Protein AF-A0A926DZB2-F1 (afdb_monomer_lite)

Structure (mmCIF, N/CA/C/O backbone):
data_AF-A0A926DZB2-F1
#
_entry.id   AF-A0A926DZB2-F1
#
loop_
_atom_site.group_PDB
_atom_site.id
_atom_site.type_symbol
_atom_site.label_atom_id
_atom_site.label_alt_id
_atom_site.label_comp_id
_atom_site.label_asym_id
_atom_site.label_entity_id
_atom_site.label_seq_id
_atom_site.pdbx_PDB_ins_code
_atom_site.Cartn_x
_atom_site.Cartn_y
_atom_site.Cartn_z
_atom_site.occupancy
_atom_site.B_iso_or_equiv
_atom_site.auth_seq_id
_atom_site.auth_comp_id
_atom_site.auth_asym_id
_atom_site.auth_atom_id
_atom_site.pdbx_PDB_model_num
ATOM 1 N N . ASN A 1 1 ? -7.808 6.658 3.229 1.00 49.56 1 ASN A N 1
ATOM 2 C CA . ASN A 1 1 ? -8.916 6.829 4.195 1.00 49.56 1 ASN A CA 1
ATOM 3 C C . ASN A 1 1 ? -10.150 6.111 3.688 1.00 49.56 1 ASN A C 1
ATOM 5 O O . ASN A 1 1 ? -10.767 6.589 2.749 1.00 49.56 1 ASN A O 1
ATOM 9 N N . GLN A 1 2 ? -10.491 4.958 4.262 1.00 51.50 2 GLN A N 1
ATOM 10 C CA . GLN A 1 2 ? -11.765 4.301 3.967 1.00 51.50 2 GLN A CA 1
ATOM 11 C C . GLN A 1 2 ? -12.770 4.741 5.032 1.00 51.50 2 GLN A C 1
ATOM 13 O O . GLN A 1 2 ? -12.524 4.565 6.227 1.00 51.50 2 GLN A O 1
ATOM 18 N N . LYS A 1 3 ? -13.878 5.358 4.613 1.00 48.38 3 LYS A N 1
ATOM 19 C CA . LYS A 1 3 ? -15.002 5.611 5.517 1.00 48.38 3 LYS A CA 1
ATOM 20 C C . LYS A 1 3 ? -15.681 4.266 5.745 1.00 48.38 3 LYS A C 1
ATOM 22 O O . LYS A 1 3 ? -16.308 3.747 4.824 1.00 48.38 3 LYS A O 1
ATOM 27 N N . ALA A 1 4 ? -15.561 3.692 6.943 1.00 54.38 4 ALA A N 1
ATOM 28 C CA . ALA A 1 4 ? -16.510 2.659 7.332 1.00 54.38 4 ALA A CA 1
ATOM 29 C C . ALA A 1 4 ? -17.919 3.262 7.217 1.00 54.38 4 ALA A C 1
ATOM 31 O O . ALA A 1 4 ? -18.105 4.457 7.467 1.00 54.38 4 ALA A O 1
ATOM 32 N N . SER A 1 5 ? -18.901 2.465 6.798 1.00 56.38 5 SER A N 1
ATOM 33 C CA . SER A 1 5 ? -20.292 2.906 6.711 1.00 56.38 5 SER A CA 1
ATOM 34 C C . SER A 1 5 ? -20.752 3.400 8.087 1.00 56.38 5 SER A C 1
ATOM 36 O O . SER A 1 5 ? -21.134 2.616 8.956 1.00 56.38 5 SER A O 1
ATOM 38 N N . LEU A 1 6 ? -20.713 4.720 8.298 1.00 55.84 6 LEU A N 1
ATOM 39 C CA . LEU A 1 6 ? -21.202 5.386 9.510 1.00 55.84 6 LEU A CA 1
ATOM 40 C C . LEU A 1 6 ? -22.642 4.962 9.823 1.00 55.84 6 LEU A C 1
ATOM 42 O O . LEU A 1 6 ? -23.026 4.882 10.986 1.00 55.84 6 LEU A O 1
ATOM 46 N N . ASN A 1 7 ? -23.422 4.639 8.789 1.00 56.94 7 ASN A N 1
ATOM 47 C CA . ASN A 1 7 ? -24.796 4.172 8.918 1.00 56.94 7 ASN A CA 1
ATOM 48 C C . ASN A 1 7 ? -24.897 2.719 9.412 1.00 56.94 7 ASN A C 1
ATOM 50 O O . ASN A 1 7 ? -25.766 2.434 10.234 1.00 56.94 7 ASN A O 1
ATOM 54 N N . GLU A 1 8 ? -24.021 1.806 8.982 1.00 60.19 8 GLU A N 1
ATOM 55 C CA . GLU A 1 8 ? -23.981 0.441 9.537 1.00 60.19 8 GLU A CA 1
ATOM 56 C C . GLU A 1 8 ? -23.435 0.422 10.968 1.00 60.19 8 GLU A C 1
ATOM 58 O O . GLU A 1 8 ? -23.961 -0.303 11.812 1.00 60.19 8 GLU A O 1
ATOM 63 N N . PHE A 1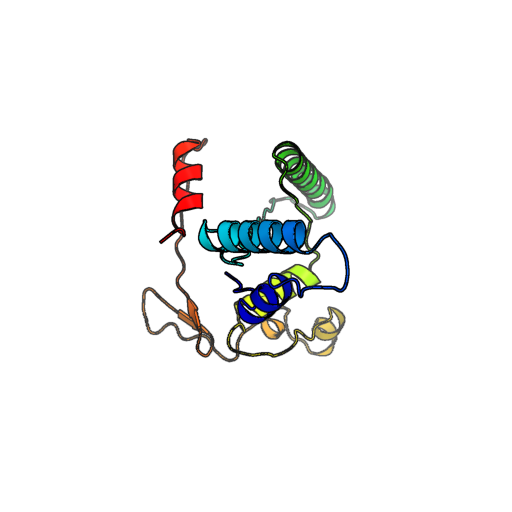 9 ? -22.434 1.253 11.275 1.00 58.28 9 PHE A N 1
ATOM 64 C CA . PHE A 1 9 ? -21.879 1.355 12.627 1.00 58.28 9 PHE A CA 1
ATOM 65 C C . PHE A 1 9 ? -22.861 1.994 13.618 1.00 58.28 9 PHE A C 1
ATOM 67 O O . PHE A 1 9 ? -23.022 1.477 14.720 1.00 58.28 9 PHE A O 1
ATOM 74 N N . ARG A 1 10 ? -23.595 3.046 13.222 1.00 59.16 10 ARG A N 1
ATOM 75 C CA . ARG A 1 10 ? -24.659 3.645 14.055 1.00 59.16 10 ARG A CA 1
ATOM 76 C C . ARG A 1 10 ? -25.772 2.653 14.386 1.00 59.16 10 ARG A C 1
ATOM 78 O O . ARG A 1 10 ? -26.231 2.624 15.523 1.00 59.16 10 ARG A O 1
ATOM 85 N N . LYS A 1 11 ? -26.177 1.809 13.429 1.00 61.84 11 LYS A N 1
ATOM 86 C CA . LYS A 1 11 ? -27.196 0.770 13.664 1.00 61.84 11 LYS A CA 1
ATOM 87 C C . LYS A 1 11 ? -26.757 -0.286 14.682 1.00 61.84 11 LYS A C 1
ATOM 89 O O . LYS A 1 11 ? -27.611 -0.825 15.368 1.00 61.84 11 LYS A O 1
ATOM 94 N N . ARG A 1 12 ? -25.454 -0.568 14.798 1.00 59.78 12 ARG A N 1
ATOM 95 C CA . ARG A 1 12 ? -24.908 -1.521 15.784 1.00 59.78 12 ARG A CA 1
ATOM 96 C C . ARG A 1 12 ? -24.780 -0.943 17.196 1.00 59.78 12 ARG A C 1
ATOM 98 O O . ARG A 1 12 ? -24.659 -1.712 18.139 1.00 59.78 12 ARG A O 1
ATOM 105 N N . ILE A 1 13 ? -24.773 0.383 17.332 1.00 66.94 13 ILE A N 1
ATOM 106 C CA . ILE A 1 13 ? -24.534 1.082 18.606 1.00 66.94 13 ILE A CA 1
ATOM 107 C C . ILE A 1 13 ? -25.838 1.386 19.353 1.00 66.94 13 ILE A C 1
ATOM 109 O O . ILE A 1 13 ? -25.822 1.559 20.567 1.00 66.94 13 ILE A O 1
ATOM 113 N N . ASN A 1 14 ? -26.975 1.386 18.652 1.00 72.88 14 ASN A N 1
ATOM 114 C CA . ASN A 1 14 ? -28.284 1.460 19.287 1.00 72.88 14 ASN A CA 1
ATOM 115 C C . ASN A 1 14 ? -28.706 0.066 19.776 1.00 72.88 14 ASN A C 1
ATOM 117 O O . ASN A 1 14 ? -29.197 -0.743 18.986 1.00 72.88 14 ASN A O 1
ATOM 121 N N . ILE A 1 15 ? -28.479 -0.228 21.058 1.00 80.88 15 ILE A N 1
ATOM 122 C CA . ILE A 1 15 ? -28.875 -1.502 21.665 1.00 80.88 15 ILE A CA 1
ATOM 123 C C . ILE A 1 15 ? -30.354 -1.401 22.070 1.00 80.88 15 ILE A C 1
ATOM 125 O O . ILE A 1 15 ? -30.687 -0.580 22.926 1.00 80.88 15 ILE A O 1
ATOM 129 N N . PRO A 1 16 ? -31.258 -2.203 21.477 1.00 83.00 16 PRO A N 1
ATOM 130 C CA . PRO A 1 16 ? -32.678 -2.135 21.797 1.00 83.00 16 PRO A CA 1
ATOM 131 C C . PRO A 1 16 ? -32.955 -2.616 23.227 1.00 83.00 16 PRO A C 1
ATOM 133 O O . PRO A 1 16 ? -32.256 -3.488 23.752 1.00 83.00 16 PRO A O 1
ATOM 136 N N . ALA A 1 17 ? -34.006 -2.068 23.839 1.00 85.88 17 ALA A N 1
ATOM 137 C CA . ALA A 1 17 ? -34.509 -2.546 25.121 1.00 85.88 17 ALA A CA 1
ATOM 138 C C . ALA A 1 17 ? -35.011 -3.996 25.009 1.00 85.88 17 ALA A C 1
ATOM 140 O O . ALA A 1 17 ? -35.507 -4.416 23.961 1.00 85.88 17 ALA A O 1
ATOM 141 N N . GLN A 1 18 ? -34.885 -4.752 26.097 1.00 87.69 18 GLN A N 1
ATOM 142 C CA . GLN A 1 18 ? -35.386 -6.124 26.219 1.00 87.69 18 GLN A CA 1
ATOM 143 C C . GLN A 1 18 ? -36.277 -6.243 27.460 1.00 87.69 18 GLN A C 1
ATOM 145 O O . GLN A 1 18 ? -36.212 -5.397 28.350 1.00 87.69 18 GLN A O 1
ATOM 150 N N . GLU A 1 19 ? -37.112 -7.279 27.531 1.00 88.69 19 GLU A N 1
ATOM 151 C CA . GLU A 1 19 ? -37.963 -7.552 28.700 1.00 88.69 19 GLU A CA 1
ATOM 152 C C . GLU A 1 19 ? -37.162 -8.179 29.852 1.00 88.69 19 GLU A C 1
ATOM 154 O O . GLU A 1 19 ? -37.400 -9.306 30.276 1.00 88.69 19 GLU A O 1
ATOM 159 N N . ASP A 1 20 ? -36.168 -7.449 30.350 1.00 91.62 20 ASP A N 1
ATOM 160 C CA . ASP A 1 20 ? -35.395 -7.823 31.527 1.00 91.62 20 ASP A CA 1
ATOM 161 C C . ASP A 1 20 ? -34.949 -6.590 32.331 1.00 91.62 20 ASP A C 1
ATOM 163 O O . ASP A 1 20 ? -35.186 -5.439 31.956 1.00 91.62 20 ASP A O 1
ATOM 167 N N . ALA A 1 21 ? -34.296 -6.845 33.466 1.00 90.44 21 ALA A N 1
ATOM 168 C CA . ALA A 1 21 ? -33.855 -5.820 34.408 1.00 90.44 21 ALA A CA 1
ATOM 169 C C . ALA A 1 21 ? -32.556 -5.094 33.997 1.00 90.44 21 ALA A C 1
ATOM 171 O O . ALA A 1 21 ? -32.023 -4.316 34.781 1.00 90.44 21 ALA A O 1
ATOM 172 N N . PHE A 1 22 ? -32.012 -5.337 32.799 1.00 90.50 22 PHE A N 1
ATOM 173 C CA . PHE A 1 22 ? -30.704 -4.810 32.383 1.00 90.50 22 PHE A CA 1
ATOM 174 C C . PHE A 1 22 ? -30.792 -3.606 31.437 1.00 90.50 22 PHE A C 1
ATOM 176 O O . PHE A 1 22 ? -29.773 -3.163 30.901 1.00 90.50 22 PHE A O 1
ATOM 183 N N . ASN A 1 23 ? -31.988 -3.055 31.209 1.00 88.50 23 ASN A N 1
ATOM 184 C CA . ASN A 1 23 ? -32.173 -1.915 30.303 1.00 88.50 23 ASN A CA 1
ATOM 185 C C . ASN A 1 23 ? -31.381 -0.670 30.723 1.00 88.50 23 ASN A C 1
ATOM 187 O O . ASN A 1 23 ? -30.880 0.048 29.857 1.00 88.50 23 ASN A O 1
ATOM 191 N N . ASP A 1 24 ? -31.186 -0.471 32.022 1.00 87.69 24 ASP A N 1
ATOM 192 C CA . ASP A 1 24 ? -30.415 0.644 32.576 1.00 87.69 24 ASP A CA 1
ATOM 193 C C . ASP A 1 24 ? -28.948 0.568 32.116 1.00 87.69 24 ASP A C 1
ATOM 195 O O . ASP A 1 24 ? -28.390 1.538 31.598 1.00 87.69 24 ASP A O 1
ATOM 199 N N . ILE A 1 25 ? -28.365 -0.636 32.177 1.00 85.31 25 ILE A N 1
ATOM 200 C CA . ILE A 1 25 ? -27.001 -0.931 31.716 1.00 85.31 25 ILE A CA 1
ATOM 201 C C . ILE A 1 25 ? -26.900 -0.791 30.191 1.00 85.31 25 ILE A C 1
ATOM 203 O O . ILE A 1 25 ? -25.926 -0.237 29.679 1.00 85.31 25 ILE A O 1
ATOM 207 N N . ARG A 1 26 ? -27.908 -1.257 29.433 1.00 89.06 26 ARG A N 1
ATOM 208 C CA . ARG A 1 26 ? -27.933 -1.104 27.962 1.00 89.06 26 ARG A CA 1
ATOM 209 C C . ARG A 1 26 ? -27.941 0.362 27.540 1.00 89.06 26 ARG A C 1
ATOM 211 O O . ARG A 1 26 ? -27.268 0.715 26.569 1.00 89.06 26 ARG A O 1
ATOM 218 N N . SER A 1 27 ? -28.689 1.197 28.257 1.00 85.50 27 SER A N 1
ATOM 219 C CA . SER A 1 27 ? -28.771 2.637 28.006 1.00 85.50 27 SER A CA 1
ATOM 220 C C . SER A 1 27 ? -27.430 3.322 28.278 1.00 85.50 27 SER A C 1
ATOM 222 O O . SER A 1 27 ? -26.912 4.036 27.416 1.00 85.50 27 SER A O 1
ATOM 224 N N . GLU A 1 28 ? -26.808 3.027 29.422 1.00 83.62 28 GLU A N 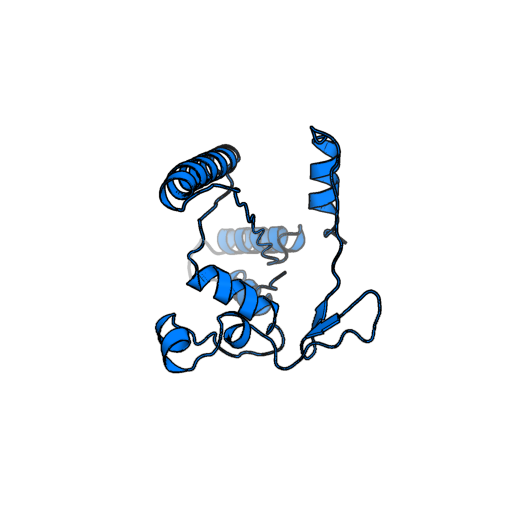1
ATOM 225 C CA . GLU A 1 28 ? -25.492 3.563 29.785 1.00 83.62 28 GLU A CA 1
ATOM 226 C C . GLU A 1 28 ? -24.402 3.134 28.790 1.00 83.62 28 GLU A C 1
ATOM 228 O O . GLU A 1 28 ? -23.631 3.965 28.303 1.00 83.62 28 GLU A O 1
ATOM 233 N N . TYR A 1 29 ? -24.373 1.853 28.412 1.00 81.88 29 TYR A N 1
ATOM 234 C CA . TYR A 1 29 ? -23.392 1.321 27.467 1.00 81.88 29 TYR A CA 1
ATOM 235 C C . TYR A 1 29 ? -23.578 1.886 26.051 1.00 81.88 29 TYR A C 1
ATOM 237 O O . TYR A 1 29 ? -22.599 2.259 25.399 1.00 81.88 29 TYR A O 1
ATOM 245 N N . SER A 1 30 ? -24.824 2.043 25.590 1.00 83.19 30 SER A N 1
ATOM 246 C CA . SER A 1 30 ? -25.127 2.720 24.319 1.00 83.19 30 SER A CA 1
ATOM 247 C C . SER A 1 30 ? -24.678 4.184 24.354 1.00 83.19 30 SER A C 1
ATOM 249 O O . SER A 1 30 ? -24.043 4.658 23.410 1.00 83.19 30 SER A O 1
ATOM 251 N N . GLY A 1 31 ? -24.915 4.885 25.469 1.00 82.50 31 GLY A N 1
ATOM 252 C CA . GLY A 1 31 ? -24.422 6.245 25.695 1.00 82.50 31 GLY A CA 1
ATOM 253 C C . GLY A 1 31 ? -22.893 6.334 25.679 1.00 82.50 31 GLY A C 1
ATOM 254 O O . GLY A 1 31 ? -22.327 7.248 25.075 1.00 82.50 31 GLY A O 1
ATOM 255 N N . MET A 1 32 ? -22.206 5.351 26.262 1.00 81.06 32 MET A N 1
ATOM 256 C CA . MET A 1 32 ? -20.747 5.250 26.240 1.00 81.06 32 MET A CA 1
ATOM 257 C C . MET A 1 32 ? -20.210 5.049 24.816 1.00 81.06 32 MET A C 1
ATOM 259 O O . MET A 1 32 ? -19.303 5.771 24.399 1.00 81.06 32 MET A O 1
ATOM 263 N N . LEU A 1 33 ? -20.792 4.130 24.041 1.00 73.75 33 LEU A N 1
ATOM 264 C CA . LEU A 1 33 ? -20.431 3.893 22.638 1.00 73.75 33 LEU A CA 1
ATOM 265 C C . LEU A 1 33 ? -20.694 5.128 21.760 1.00 73.75 33 LEU A C 1
ATOM 267 O O . LEU A 1 33 ? -19.862 5.487 20.923 1.00 73.75 33 LEU A O 1
ATOM 271 N N . GLN A 1 34 ? -21.810 5.827 21.987 1.00 74.25 34 GLN A N 1
ATOM 272 C CA . GLN A 1 34 ? -22.134 7.090 21.322 1.00 74.25 34 GLN A CA 1
ATOM 273 C C . GLN A 1 34 ? -21.116 8.188 21.675 1.00 74.25 34 GLN A C 1
ATOM 275 O O . GLN A 1 34 ? -20.661 8.921 20.797 1.00 74.25 34 GLN A O 1
ATOM 280 N N . SER A 1 35 ? -20.708 8.276 22.947 1.00 72.62 35 SER A N 1
ATOM 281 C CA . SER A 1 35 ? -19.692 9.227 23.410 1.00 72.62 35 SER A CA 1
ATOM 282 C C . SER A 1 35 ? -18.329 8.948 22.767 1.00 72.62 35 SER A C 1
ATOM 284 O O . SER A 1 35 ? -17.675 9.872 22.283 1.00 72.62 35 SER A O 1
ATOM 286 N N . GLN A 1 36 ? -17.926 7.677 22.682 1.00 65.88 36 GLN A N 1
ATOM 287 C CA . GLN A 1 36 ? -16.690 7.244 22.018 1.00 65.88 36 GLN A CA 1
ATOM 288 C C . GLN A 1 36 ? -16.688 7.565 20.516 1.00 65.88 36 GLN A C 1
ATOM 290 O O . GLN A 1 36 ? -15.669 8.010 19.986 1.00 65.88 36 GLN A O 1
ATOM 295 N N . LEU A 1 37 ? -17.834 7.425 19.838 1.00 63.84 37 LEU A N 1
ATOM 296 C CA . LEU A 1 37 ? -17.995 7.895 18.458 1.00 63.84 37 LEU A CA 1
ATOM 297 C C . LEU A 1 37 ? -17.774 9.407 18.349 1.00 63.84 37 LEU A C 1
ATOM 299 O O . LEU A 1 37 ? -17.033 9.857 17.483 1.00 63.84 37 LEU A O 1
ATOM 303 N N . THR A 1 38 ? -18.407 10.197 19.223 1.00 61.03 38 THR A N 1
ATOM 304 C CA . THR A 1 38 ? -18.300 11.666 19.177 1.00 61.03 38 THR A CA 1
ATOM 305 C C . THR A 1 38 ? -16.920 12.193 19.566 1.00 61.03 38 THR A C 1
ATOM 307 O O . THR A 1 38 ? -16.538 13.267 19.114 1.00 61.03 38 THR A O 1
ATOM 310 N N . LYS A 1 39 ? -16.151 11.440 20.363 1.00 60.78 39 LYS A N 1
ATOM 311 C CA . LYS A 1 39 ? -14.808 11.813 20.838 1.00 60.78 39 LYS A CA 1
ATOM 312 C C . LYS A 1 39 ? -13.686 11.552 19.823 1.00 60.78 39 LYS A C 1
ATOM 314 O O . LYS A 1 39 ? -12.520 11.703 20.166 1.00 60.78 39 LYS A O 1
ATOM 319 N N . GLY A 1 40 ? -14.013 11.209 18.575 1.00 48.84 40 GLY A N 1
ATOM 320 C CA . GLY A 1 40 ? -13.039 11.145 17.479 1.00 48.84 40 GLY A CA 1
ATOM 321 C C . GLY A 1 40 ? -12.761 9.745 16.943 1.00 48.84 40 GLY A C 1
ATOM 322 O O . GLY A 1 40 ? -12.007 9.603 15.981 1.00 48.84 40 GLY A O 1
ATOM 323 N N . ASN A 1 41 ? -13.424 8.707 17.462 1.00 51.75 41 ASN A N 1
ATOM 324 C CA . ASN A 1 41 ? -13.411 7.389 16.832 1.00 51.75 41 ASN A CA 1
ATOM 325 C C . ASN A 1 41 ? -14.433 7.352 15.675 1.00 51.75 41 ASN A C 1
ATOM 327 O O . ASN A 1 41 ? -15.384 6.572 15.671 1.00 51.75 41 ASN A O 1
ATOM 331 N N . ASN A 1 42 ? -14.253 8.250 14.696 1.00 54.06 42 ASN A N 1
ATOM 332 C CA . ASN A 1 42 ? -15.185 8.580 13.603 1.00 54.06 42 ASN A CA 1
ATOM 333 C C . ASN A 1 42 ? -15.392 7.448 12.567 1.00 54.06 42 ASN A C 1
ATOM 335 O O . ASN A 1 42 ? -15.742 7.712 11.416 1.00 54.06 42 ASN A O 1
ATOM 339 N N . GLY A 1 43 ? -15.129 6.186 12.921 1.00 5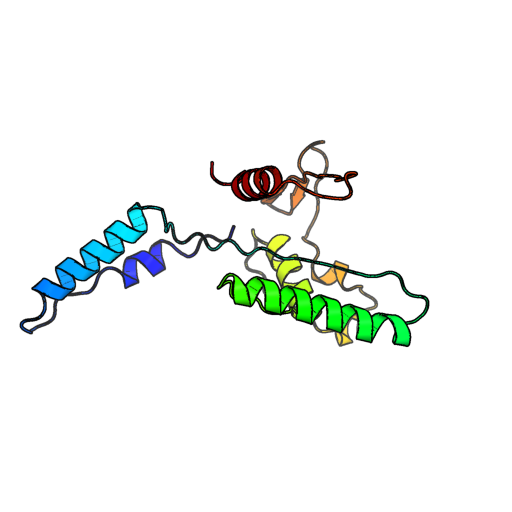3.69 43 GLY A N 1
ATOM 340 C CA . GLY A 1 43 ? -15.164 5.056 11.986 1.00 53.69 43 GLY A CA 1
ATOM 341 C C . GLY A 1 43 ? -14.120 5.165 10.868 1.00 53.69 43 GLY A C 1
ATOM 342 O O . GLY A 1 43 ? -14.271 4.557 9.806 1.00 53.69 43 GLY A O 1
ATOM 343 N N . LEU A 1 44 ? -13.079 5.975 11.076 1.00 60.41 44 LEU A N 1
ATOM 344 C CA . LEU A 1 44 ? -12.048 6.247 10.086 1.00 60.41 44 LEU A CA 1
ATOM 345 C C . LEU A 1 44 ? -10.903 5.257 10.295 1.00 60.41 44 LEU A C 1
ATOM 347 O O . LEU A 1 44 ? -10.059 5.421 11.171 1.00 60.41 44 LEU A O 1
ATOM 351 N N . VAL A 1 45 ? -10.889 4.199 9.487 1.00 67.00 45 VAL A N 1
ATOM 352 C CA . VAL A 1 45 ? -9.802 3.219 9.505 1.00 67.00 45 VAL A CA 1
ATOM 353 C C . VAL A 1 45 ? -8.662 3.763 8.644 1.00 67.00 45 VAL A C 1
ATOM 355 O O . VAL A 1 45 ? -8.755 3.809 7.412 1.00 67.00 45 VAL A O 1
ATOM 358 N N . LYS A 1 46 ? -7.575 4.196 9.292 1.00 74.69 46 LYS A N 1
ATOM 359 C CA . LYS A 1 46 ? -6.312 4.538 8.624 1.00 74.69 46 LYS A CA 1
ATOM 360 C C . LYS A 1 46 ? -5.463 3.270 8.514 1.00 74.69 46 LYS A C 1
ATOM 362 O O . LYS A 1 46 ? -5.089 2.682 9.523 1.00 74.69 46 LYS A O 1
ATOM 367 N N . ARG A 1 47 ? -5.161 2.846 7.286 1.00 82.50 47 ARG A N 1
ATOM 368 C CA . ARG A 1 47 ? -4.192 1.775 7.006 1.00 82.50 47 ARG A CA 1
ATOM 369 C C . ARG A 1 47 ? -2.899 2.420 6.531 1.00 82.50 47 ARG A C 1
ATOM 371 O O . ARG A 1 47 ? -2.933 3.199 5.581 1.00 82.50 47 ARG A O 1
ATOM 378 N N . LYS A 1 48 ? -1.791 2.115 7.202 1.00 87.19 48 LYS A N 1
ATOM 379 C CA . LYS A 1 48 ? -0.445 2.544 6.809 1.00 87.19 48 LYS A CA 1
ATOM 380 C C . LYS A 1 48 ? 0.270 1.338 6.206 1.00 87.19 48 LYS A C 1
ATOM 382 O O . LYS A 1 48 ? 0.209 0.253 6.775 1.00 87.19 48 LYS A O 1
ATOM 387 N N . TYR A 1 49 ? 0.918 1.531 5.063 1.00 90.88 49 TYR A N 1
ATOM 388 C CA . TYR A 1 49 ? 1.671 0.486 4.375 1.00 90.88 49 TYR A CA 1
ATOM 389 C C . TYR A 1 49 ? 3.140 0.884 4.342 1.00 90.88 49 TYR A C 1
ATOM 391 O O . TYR A 1 49 ? 3.463 2.018 3.996 1.00 90.88 49 TYR A O 1
ATOM 399 N N . ILE A 1 50 ? 4.020 -0.052 4.686 1.00 91.44 50 ILE A N 1
ATOM 400 C CA . ILE A 1 50 ? 5.469 0.134 4.620 1.00 91.44 50 ILE A CA 1
ATOM 401 C C . ILE A 1 50 ? 5.987 -0.800 3.536 1.00 91.44 50 ILE A C 1
ATOM 403 O O . ILE A 1 50 ? 5.708 -1.996 3.552 1.00 91.44 50 ILE A O 1
ATOM 407 N N . THR A 1 51 ? 6.714 -0.242 2.571 1.00 92.69 51 THR A N 1
ATOM 408 C CA . THR A 1 51 ? 7.418 -1.015 1.546 1.00 92.69 51 THR A CA 1
ATOM 409 C C . THR A 1 51 ? 8.905 -0.774 1.718 1.00 92.69 51 THR A C 1
ATOM 411 O O . THR A 1 51 ? 9.344 0.370 1.755 1.00 92.69 51 THR A O 1
ATOM 414 N N . PHE A 1 52 ? 9.669 -1.854 1.809 1.00 92.94 52 PHE A N 1
ATOM 415 C CA . PHE A 1 52 ? 11.122 -1.829 1.876 1.00 92.94 52 PHE A CA 1
ATOM 416 C C . PHE A 1 52 ? 11.687 -2.802 0.844 1.00 92.94 52 PHE A C 1
ATOM 418 O O . PHE A 1 52 ? 11.021 -3.744 0.408 1.00 92.94 52 PHE A O 1
ATOM 425 N N . GLY A 1 53 ? 12.916 -2.538 0.427 1.00 93.56 53 GLY A N 1
ATOM 426 C CA . GLY A 1 53 ? 13.647 -3.338 -0.540 1.00 93.56 53 GLY A CA 1
ATOM 427 C C . GLY A 1 53 ? 15.137 -3.253 -0.251 1.00 93.56 53 GLY A C 1
ATOM 428 O O . GLY A 1 53 ? 15.581 -2.390 0.503 1.00 93.56 53 GLY A O 1
ATOM 429 N N . ILE A 1 54 ? 15.897 -4.161 -0.849 1.00 94.62 54 ILE A N 1
ATOM 430 C CA . ILE A 1 54 ? 17.356 -4.158 -0.790 1.00 94.62 54 ILE A CA 1
ATOM 431 C C . ILE A 1 54 ? 17.913 -4.339 -2.193 1.00 94.62 54 ILE A C 1
ATOM 433 O O . ILE A 1 54 ? 17.278 -4.963 -3.046 1.00 94.62 54 ILE A O 1
ATOM 437 N N . GLU A 1 55 ? 19.131 -3.860 -2.393 1.00 95.19 55 GLU A N 1
ATOM 438 C CA . GLU A 1 55 ? 19.935 -4.194 -3.559 1.00 95.19 55 GLU A CA 1
ATOM 439 C C . GLU A 1 55 ? 20.837 -5.386 -3.220 1.00 95.19 55 GLU A C 1
ATOM 441 O O . GLU A 1 55 ? 21.449 -5.450 -2.149 1.00 95.19 55 GLU A O 1
ATOM 446 N N . ALA A 1 56 ? 20.868 -6.378 -4.105 1.00 95.06 56 ALA A N 1
ATOM 447 C CA . ALA A 1 56 ? 21.684 -7.572 -3.943 1.00 95.06 56 ALA A CA 1
ATOM 448 C C . ALA A 1 56 ? 21.962 -8.219 -5.302 1.00 95.06 56 ALA A C 1
ATOM 450 O O . ALA A 1 56 ? 21.094 -8.242 -6.172 1.00 95.06 56 ALA A O 1
ATOM 451 N N . ASP A 1 57 ? 23.139 -8.830 -5.437 1.00 95.62 57 ASP A N 1
ATOM 452 C CA . ASP A 1 57 ? 23.610 -9.413 -6.704 1.00 95.62 57 ASP A CA 1
ATOM 453 C C . ASP A 1 57 ? 22.795 -10.628 -7.176 1.00 95.62 57 ASP A C 1
ATOM 455 O O . ASP A 1 57 ? 22.913 -11.066 -8.318 1.00 95.62 57 ASP A O 1
ATOM 459 N N . SER A 1 58 ? 21.996 -11.238 -6.293 1.00 96.81 58 SER A N 1
ATOM 460 C CA . SER A 1 58 ? 21.187 -12.406 -6.635 1.00 96.81 58 SER A CA 1
ATOM 461 C C . SER A 1 58 ? 19.972 -12.554 -5.729 1.00 96.81 58 SER A C 1
ATOM 463 O O . SER A 1 58 ? 19.985 -12.160 -4.562 1.00 96.81 58 SER A O 1
ATOM 465 N N . LEU A 1 59 ? 18.948 -13.254 -6.218 1.00 95.94 59 LEU A N 1
ATOM 466 C CA . LEU A 1 59 ? 17.788 -13.620 -5.403 1.00 95.94 59 LEU A CA 1
ATOM 467 C C . LEU A 1 59 ? 18.184 -14.440 -4.163 1.00 95.94 59 LEU A C 1
ATOM 469 O O . LEU A 1 59 ? 17.615 -14.258 -3.088 1.00 95.94 59 LEU A O 1
ATOM 473 N N . ARG A 1 60 ? 19.190 -15.315 -4.301 1.00 96.56 60 ARG A N 1
ATOM 474 C CA . ARG A 1 60 ? 19.686 -16.172 -3.215 1.00 96.56 60 ARG A CA 1
ATOM 475 C C . ARG A 1 60 ? 20.271 -15.358 -2.061 1.00 96.56 60 ARG A C 1
ATOM 477 O O . ARG A 1 60 ? 20.109 -15.746 -0.911 1.00 96.56 60 ARG A O 1
ATOM 484 N N . THR A 1 61 ? 20.944 -14.247 -2.359 1.00 95.94 61 THR A N 1
ATOM 485 C CA . THR A 1 61 ? 21.493 -13.337 -1.342 1.00 95.94 61 THR A CA 1
ATOM 486 C C . THR A 1 61 ? 20.459 -12.325 -0.852 1.00 95.94 61 THR A C 1
ATOM 488 O O . THR A 1 61 ? 20.520 -11.917 0.307 1.00 95.94 61 THR A O 1
ATOM 491 N N . ALA A 1 62 ? 19.494 -11.951 -1.698 1.00 97.06 62 ALA A N 1
ATOM 492 C CA . ALA A 1 62 ? 18.451 -10.991 -1.358 1.00 97.06 62 ALA A CA 1
ATOM 493 C C . ALA A 1 62 ? 17.429 -11.552 -0.355 1.00 97.06 62 ALA A C 1
ATOM 495 O O . ALA A 1 62 ? 17.130 -10.932 0.664 1.00 97.06 62 ALA A O 1
ATOM 496 N N . LYS A 1 63 ? 16.904 -12.750 -0.632 1.00 95.69 63 LYS A N 1
ATOM 497 C CA . LYS A 1 63 ? 15.782 -13.334 0.112 1.00 95.69 63 LYS A CA 1
ATOM 498 C C . LYS A 1 63 ? 16.004 -13.415 1.636 1.00 95.69 63 LYS A C 1
ATOM 500 O O . LYS A 1 63 ? 15.200 -12.822 2.350 1.00 95.69 63 LYS A O 1
ATOM 505 N N . PRO A 1 64 ? 17.089 -14.025 2.157 1.00 96.56 64 PRO A N 1
ATOM 506 C CA . PRO A 1 64 ? 17.281 -14.131 3.608 1.00 96.56 64 PRO A CA 1
ATOM 507 C C . PRO A 1 64 ? 17.480 -12.768 4.290 1.00 96.56 64 PRO A C 1
ATOM 509 O O . PRO A 1 64 ? 17.116 -12.591 5.450 1.00 96.56 64 PRO A O 1
ATOM 512 N N . LYS A 1 65 ? 18.044 -11.779 3.581 1.00 96.25 65 LYS A N 1
ATOM 513 C CA . LYS A 1 65 ? 18.193 -10.415 4.104 1.00 96.25 65 LYS A CA 1
ATOM 514 C C . LYS A 1 65 ? 16.838 -9.709 4.214 1.00 96.25 65 LYS A C 1
ATOM 516 O O . LYS A 1 65 ? 16.585 -9.071 5.230 1.00 96.25 65 LYS A O 1
ATOM 521 N N . LEU A 1 66 ? 15.973 -9.843 3.206 1.00 95.62 66 LEU A N 1
ATOM 522 C CA . LEU A 1 66 ? 14.615 -9.289 3.244 1.00 95.62 66 LEU A CA 1
ATOM 523 C C . LEU A 1 66 ? 13.769 -9.922 4.351 1.00 95.62 66 LEU A C 1
ATOM 525 O O . LEU A 1 66 ? 13.136 -9.186 5.098 1.00 95.62 66 LEU A O 1
ATOM 529 N N . GLU A 1 67 ? 13.812 -11.248 4.499 1.00 95.25 67 GLU A N 1
ATOM 530 C CA . GLU A 1 67 ? 13.084 -11.975 5.556 1.00 95.25 67 GLU A CA 1
ATOM 531 C C . GLU A 1 67 ? 13.515 -11.526 6.962 1.00 95.25 67 GLU A C 1
ATOM 533 O O . GLU A 1 67 ? 12.690 -11.388 7.870 1.00 95.25 67 GLU A O 1
ATOM 538 N N . ARG A 1 68 ? 14.811 -11.240 7.144 1.00 96.44 68 ARG A N 1
ATOM 539 C CA . ARG A 1 68 ? 15.328 -10.685 8.399 1.00 96.44 68 ARG A CA 1
ATOM 540 C C . ARG A 1 68 ? 14.788 -9.280 8.668 1.00 96.44 68 ARG A C 1
ATOM 542 O O . ARG A 1 68 ? 14.274 -9.043 9.754 1.00 96.44 68 ARG A O 1
ATOM 549 N N . ILE A 1 69 ? 14.853 -8.380 7.682 1.00 95.81 69 ILE A N 1
ATOM 550 C CA . ILE A 1 69 ? 14.320 -7.011 7.808 1.00 95.81 69 ILE A CA 1
ATOM 551 C C . ILE A 1 69 ? 12.815 -7.042 8.105 1.00 95.81 69 ILE A C 1
ATOM 553 O O . ILE A 1 69 ? 12.344 -6.311 8.972 1.00 95.81 69 ILE A O 1
ATOM 557 N N . GLU A 1 70 ? 12.063 -7.907 7.423 1.00 94.94 70 GLU A N 1
ATOM 558 C CA . GLU A 1 70 ? 10.634 -8.109 7.666 1.00 94.94 70 GLU A CA 1
ATOM 559 C C . GLU A 1 70 ? 10.363 -8.521 9.116 1.00 94.94 70 GLU A C 1
ATOM 561 O O . GLU A 1 70 ? 9.548 -7.897 9.796 1.00 94.94 70 GLU A O 1
ATOM 566 N N . THR A 1 71 ? 11.087 -9.529 9.606 1.00 95.56 71 THR A N 1
ATOM 567 C CA . THR A 1 71 ? 10.961 -10.022 10.983 1.00 95.56 71 THR A CA 1
ATOM 568 C C . THR A 1 71 ? 11.270 -8.924 12.001 1.00 95.56 71 THR A C 1
ATOM 570 O O . THR A 1 71 ? 10.516 -8.740 12.958 1.00 95.56 71 THR A O 1
ATOM 573 N N . ASP A 1 72 ? 12.343 -8.164 11.780 1.00 95.19 72 ASP A N 1
ATOM 574 C CA . ASP A 1 72 ? 12.752 -7.069 12.660 1.00 95.19 72 ASP A CA 1
ATOM 575 C C . ASP A 1 72 ? 11.678 -5.963 12.706 1.00 95.19 72 ASP A C 1
ATOM 577 O O . ASP A 1 72 ? 11.288 -5.515 13.787 1.00 95.19 72 ASP A O 1
ATOM 581 N N . ILE A 1 73 ? 11.115 -5.579 11.554 1.00 93.44 73 ILE A N 1
ATOM 582 C CA . ILE A 1 73 ? 10.021 -4.597 11.467 1.00 93.44 73 ILE A CA 1
ATOM 583 C C . ILE A 1 73 ? 8.773 -5.089 12.211 1.00 93.44 73 ILE A C 1
ATOM 585 O O . ILE A 1 73 ? 8.208 -4.345 13.019 1.00 93.44 73 ILE A O 1
ATOM 589 N N . LEU A 1 74 ? 8.343 -6.332 11.972 1.00 93.94 74 LEU A N 1
ATOM 590 C CA . LEU A 1 74 ? 7.163 -6.910 12.624 1.00 93.94 74 LEU A CA 1
ATOM 591 C C . LEU A 1 74 ? 7.331 -6.956 14.150 1.00 93.94 74 LEU A C 1
ATOM 593 O O . LEU A 1 74 ? 6.408 -6.602 14.886 1.00 93.94 74 LEU A O 1
ATOM 597 N N . ASN A 1 75 ? 8.514 -7.334 14.638 1.00 94.25 75 ASN A N 1
ATOM 598 C CA . ASN A 1 75 ? 8.811 -7.386 16.071 1.00 94.25 75 ASN A CA 1
ATOM 599 C C . ASN A 1 75 ? 8.807 -5.998 16.727 1.00 94.25 75 ASN A C 1
ATOM 601 O O . ASN A 1 75 ? 8.258 -5.837 17.823 1.00 94.25 75 ASN A O 1
ATOM 605 N N . ASN A 1 76 ? 9.359 -4.988 16.051 1.00 93.00 76 ASN A N 1
ATOM 606 C CA . ASN A 1 76 ? 9.347 -3.611 16.541 1.00 93.00 76 ASN A CA 1
ATOM 607 C C . ASN A 1 76 ? 7.910 -3.093 16.690 1.00 93.00 76 ASN A C 1
ATOM 609 O O . ASN A 1 76 ? 7.534 -2.605 17.756 1.00 93.00 76 ASN A O 1
ATOM 613 N N . PHE A 1 77 ? 7.061 -3.282 15.675 1.00 92.00 77 PHE A N 1
ATOM 614 C CA . PHE A 1 77 ? 5.654 -2.877 15.761 1.00 92.00 77 PHE A CA 1
ATOM 615 C C . PHE A 1 77 ? 4.859 -3.670 16.796 1.00 92.00 77 PHE A C 1
ATOM 617 O O . PHE A 1 77 ? 4.041 -3.092 17.513 1.00 92.00 77 PHE A O 1
ATOM 624 N N . LYS A 1 78 ? 5.128 -4.972 16.930 1.00 91.25 78 LYS A N 1
ATOM 625 C CA . LYS A 1 78 ? 4.518 -5.805 17.971 1.00 91.25 78 LYS A CA 1
ATOM 626 C C . LYS A 1 78 ? 4.837 -5.279 19.373 1.00 91.25 78 LYS A C 1
ATOM 628 O O . LYS A 1 78 ? 3.949 -5.254 20.220 1.00 91.25 78 LYS A O 1
ATOM 633 N N . THR A 1 79 ? 6.069 -4.824 19.605 1.00 91.69 79 THR A N 1
ATOM 634 C CA . THR A 1 79 ? 6.501 -4.238 20.889 1.00 91.69 79 THR A CA 1
ATOM 635 C C . THR A 1 79 ? 5.774 -2.926 21.196 1.00 91.69 79 THR A C 1
ATOM 637 O O . THR A 1 79 ? 5.478 -2.638 22.350 1.00 91.69 79 THR A O 1
ATOM 640 N N . LEU A 1 80 ? 5.399 -2.175 20.158 1.00 88.19 80 LEU A N 1
ATOM 641 C CA . LEU A 1 80 ? 4.581 -0.963 20.258 1.00 88.19 80 LEU A CA 1
ATOM 642 C C . LEU A 1 80 ? 3.068 -1.247 20.372 1.00 88.19 80 LEU A C 1
ATOM 644 O O . LEU A 1 80 ? 2.268 -0.314 20.356 1.00 88.19 80 LEU A O 1
ATOM 648 N N . GLY A 1 81 ? 2.647 -2.515 20.447 1.00 87.56 81 GLY A N 1
ATOM 649 C CA . GLY A 1 81 ? 1.230 -2.895 20.498 1.00 87.56 81 GLY A CA 1
ATOM 650 C C . GLY A 1 81 ? 0.479 -2.699 19.175 1.00 87.56 81 GLY A C 1
ATOM 651 O O . GLY A 1 81 ? -0.752 -2.732 19.152 1.00 87.56 81 GLY A O 1
ATOM 652 N N . VAL A 1 82 ? 1.194 -2.500 18.064 1.00 87.38 82 VAL A N 1
ATOM 653 C CA . VAL A 1 82 ? 0.604 -2.294 16.739 1.00 87.38 82 VAL A CA 1
ATOM 654 C C . VAL A 1 82 ? 0.439 -3.639 16.037 1.00 87.38 82 VAL A C 1
ATOM 656 O O . VAL A 1 82 ? 1.403 -4.375 15.822 1.00 87.38 82 VAL A O 1
ATOM 659 N N . ARG A 1 83 ? -0.792 -3.951 15.617 1.00 86.81 83 ARG A N 1
ATOM 660 C CA . ARG A 1 83 ? -1.057 -5.111 14.759 1.00 86.81 83 ARG A CA 1
ATOM 661 C C . ARG A 1 83 ? -0.514 -4.844 13.356 1.00 86.81 83 ARG A C 1
ATOM 663 O O . ARG A 1 83 ? -0.928 -3.892 12.699 1.00 86.81 83 ARG A O 1
ATOM 670 N N . THR A 1 84 ? 0.386 -5.707 12.903 1.00 91.12 84 THR A N 1
ATOM 671 C CA . THR A 1 84 ? 0.992 -5.659 11.570 1.00 91.12 84 THR A CA 1
ATOM 672 C C . THR A 1 84 ? 0.951 -7.039 10.934 1.00 91.12 84 THR A C 1
ATOM 674 O O . THR A 1 84 ? 0.984 -8.055 11.627 1.00 91.12 84 THR A O 1
ATOM 677 N N . GLU A 1 85 ? 0.814 -7.069 9.613 1.00 93.12 85 GLU A N 1
ATOM 678 C CA . GLU A 1 85 ? 0.721 -8.302 8.834 1.00 93.12 85 GLU A CA 1
ATOM 679 C C . GLU A 1 85 ? 1.404 -8.066 7.480 1.00 93.12 85 GLU A C 1
ATOM 681 O O . GLU A 1 85 ? 1.222 -6.990 6.892 1.00 93.12 85 GLU A O 1
ATOM 686 N N . PRO A 1 86 ? 2.210 -9.019 6.985 1.00 94.50 86 PRO A N 1
ATOM 687 C CA . PRO A 1 86 ? 2.804 -8.908 5.664 1.00 94.50 86 PRO A CA 1
ATOM 688 C C . PRO A 1 86 ? 1.750 -9.112 4.576 1.00 94.50 86 PRO A C 1
ATOM 690 O O . PRO A 1 86 ? 0.765 -9.820 4.769 1.00 94.50 86 PRO A O 1
ATOM 693 N N . LEU A 1 87 ? 1.973 -8.499 3.412 1.00 95.44 87 LEU A N 1
ATOM 694 C CA . LEU A 1 87 ? 1.087 -8.627 2.257 1.00 95.44 87 LEU A CA 1
ATOM 695 C C .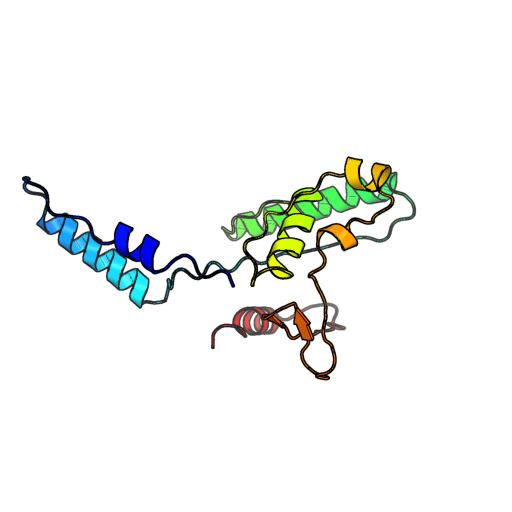 LEU A 1 87 ? 1.763 -9.436 1.155 1.00 95.44 87 LEU A C 1
ATOM 697 O O . LEU A 1 87 ? 2.850 -9.089 0.681 1.00 95.44 87 LEU A O 1
ATOM 701 N N . SER A 1 88 ? 1.072 -10.467 0.682 1.00 95.19 88 SER A N 1
ATOM 702 C CA . SER A 1 88 ? 1.443 -11.202 -0.523 1.00 95.19 88 SER A CA 1
ATOM 703 C C . SER A 1 88 ? 1.411 -10.307 -1.768 1.00 95.19 88 SER A C 1
ATOM 705 O O . SER A 1 88 ? 0.818 -9.225 -1.785 1.00 95.19 88 SER A O 1
ATOM 707 N N . GLY A 1 89 ? 2.008 -10.779 -2.867 1.00 94.50 89 GLY A N 1
ATOM 708 C CA . GLY A 1 89 ? 1.951 -10.067 -4.148 1.00 94.50 89 GLY A CA 1
ATOM 709 C C . GLY A 1 89 ? 0.515 -9.780 -4.605 1.00 94.50 89 GLY A C 1
ATOM 710 O O . GLY A 1 89 ? 0.236 -8.684 -5.082 1.00 94.50 89 GLY A O 1
ATOM 711 N N . TYR A 1 90 ? -0.407 -10.723 -4.391 1.00 96.69 90 TYR A N 1
ATOM 712 C CA . TYR A 1 90 ? -1.824 -10.540 -4.702 1.00 96.69 90 TYR A CA 1
ATOM 713 C C . TYR A 1 90 ? -2.467 -9.445 -3.842 1.00 96.69 90 TYR A C 1
ATOM 715 O O . TYR A 1 90 ? -3.117 -8.547 -4.371 1.00 96.69 90 TYR A O 1
ATOM 723 N N . GLU A 1 91 ? -2.264 -9.483 -2.523 1.00 96.50 91 GLU A N 1
ATOM 724 C CA . GLU A 1 91 ? -2.857 -8.503 -1.604 1.00 96.50 91 GLU A CA 1
ATOM 725 C C . GLU A 1 91 ? -2.315 -7.095 -1.847 1.00 96.50 91 GLU A C 1
ATOM 727 O O . GLU A 1 91 ? -3.077 -6.131 -1.803 1.00 96.50 91 GLU A O 1
ATOM 732 N N . ARG A 1 92 ? -1.026 -6.968 -2.183 1.00 96.00 92 ARG A N 1
ATOM 733 C CA . ARG A 1 92 ? -0.425 -5.689 -2.589 1.00 96.00 92 ARG A CA 1
ATOM 734 C C . ARG A 1 92 ? -1.084 -5.131 -3.847 1.00 96.00 92 ARG A C 1
ATOM 736 O O . ARG A 1 92 ? -1.418 -3.949 -3.877 1.00 96.00 92 ARG A O 1
ATOM 743 N N . LEU A 1 93 ? -1.292 -5.966 -4.868 1.00 97.12 93 LEU A N 1
ATOM 744 C CA . LEU A 1 93 ? -1.979 -5.547 -6.094 1.00 97.12 93 LEU A CA 1
ATOM 745 C C . LEU A 1 93 ? -3.432 -5.164 -5.817 1.00 97.12 93 LEU A C 1
ATOM 747 O O . LEU A 1 93 ? -3.883 -4.138 -6.312 1.00 97.12 93 LEU A O 1
ATOM 751 N N . LYS A 1 94 ? -4.128 -5.917 -4.961 1.00 95.88 94 LYS A N 1
ATOM 752 C CA . LYS A 1 94 ? -5.488 -5.585 -4.535 1.00 95.88 94 LYS A CA 1
ATOM 753 C C . LYS A 1 94 ? -5.552 -4.225 -3.840 1.00 95.88 94 LYS A C 1
ATOM 755 O O . LYS A 1 94 ? -6.407 -3.419 -4.177 1.00 95.88 94 LYS A O 1
ATOM 760 N N . VAL A 1 95 ? -4.633 -3.941 -2.913 1.00 94.81 95 VAL A N 1
ATOM 761 C CA . VAL A 1 95 ? -4.558 -2.630 -2.245 1.00 94.81 95 VAL A CA 1
ATOM 762 C C . VAL A 1 95 ? -4.382 -1.505 -3.266 1.00 94.81 95 VAL A C 1
ATOM 764 O O . VAL A 1 95 ? -5.070 -0.493 -3.170 1.00 94.81 95 VAL A O 1
ATOM 767 N N . LEU A 1 96 ? -3.487 -1.672 -4.244 1.00 95.00 96 LEU A N 1
ATOM 768 C CA . LEU A 1 96 ? -3.271 -0.665 -5.287 1.00 95.00 96 LEU A CA 1
ATOM 769 C C . LEU A 1 96 ? -4.498 -0.498 -6.189 1.00 95.00 96 LEU A C 1
ATOM 771 O O . LEU A 1 96 ? -4.902 0.632 -6.444 1.00 95.00 96 LEU A O 1
ATOM 775 N N . HIS A 1 97 ? -5.114 -1.600 -6.617 1.00 95.69 97 HIS A N 1
ATOM 776 C CA . HIS A 1 97 ? -6.356 -1.583 -7.387 1.00 95.69 97 HIS A CA 1
ATOM 777 C C . HIS A 1 97 ? -7.462 -0.828 -6.643 1.00 95.69 97 HIS A C 1
ATOM 779 O O . HIS A 1 97 ? -8.080 0.065 -7.214 1.00 95.69 97 HIS A O 1
ATOM 785 N N . ASP A 1 98 ? -7.680 -1.146 -5.364 1.00 92.25 98 ASP A N 1
ATOM 786 C CA . ASP A 1 98 ? -8.711 -0.513 -4.540 1.00 92.25 98 ASP A CA 1
ATOM 787 C C . ASP A 1 98 ? -8.453 0.994 -4.378 1.00 92.25 98 ASP A C 1
ATOM 789 O O . ASP A 1 98 ? -9.399 1.774 -4.328 1.00 92.25 98 ASP A O 1
ATOM 793 N N . VAL A 1 99 ? -7.184 1.423 -4.316 1.00 90.81 99 VAL A N 1
ATOM 794 C CA . VAL A 1 99 ? -6.799 2.847 -4.268 1.00 90.81 99 VAL A CA 1
ATOM 795 C C . VAL A 1 99 ? -7.021 3.543 -5.611 1.00 90.81 99 VAL A C 1
ATOM 797 O O . VAL A 1 99 ? -7.472 4.688 -5.637 1.00 90.81 99 VAL A O 1
ATOM 800 N N . PHE A 1 100 ? -6.710 2.882 -6.723 1.00 92.31 100 PHE A N 1
ATOM 801 C CA . PHE A 1 100 ? -6.858 3.468 -8.053 1.00 92.31 100 PHE A CA 1
ATOM 802 C C . PHE A 1 100 ? -8.313 3.514 -8.528 1.00 92.31 100 PHE A C 1
ATOM 804 O O . PHE A 1 100 ? -8.673 4.424 -9.267 1.00 92.31 100 PHE A O 1
ATOM 811 N N . ASN A 1 101 ? -9.163 2.608 -8.042 1.00 91.94 101 ASN A N 1
ATOM 812 C CA . ASN A 1 101 ? -10.544 2.435 -8.496 1.00 91.94 101 ASN A CA 1
ATOM 813 C C . ASN A 1 101 ? -11.592 2.754 -7.410 1.00 91.94 101 ASN A C 1
ATOM 815 O O . ASN A 1 101 ? -12.701 2.224 -7.456 1.00 91.94 101 ASN A O 1
ATOM 819 N N . MET A 1 102 ? -11.266 3.618 -6.434 1.00 87.00 102 MET A N 1
ATOM 820 C CA . MET A 1 102 ? -12.131 3.927 -5.274 1.00 87.00 102 MET A CA 1
ATOM 821 C C . MET A 1 102 ? -13.525 4.463 -5.627 1.00 87.00 102 MET A C 1
ATOM 823 O O . MET A 1 102 ? -14.443 4.375 -4.812 1.00 87.00 102 MET A O 1
ATOM 827 N N . ASP A 1 103 ? -13.681 5.094 -6.790 1.00 87.38 103 ASP A N 1
ATOM 828 C CA . ASP A 1 103 ? -14.953 5.650 -7.252 1.00 87.38 103 ASP A CA 1
ATOM 829 C C . ASP A 1 103 ? -15.816 4.633 -8.010 1.00 87.38 103 ASP A C 1
ATOM 831 O O . ASP A 1 103 ? -16.938 4.958 -8.417 1.00 87.38 103 ASP A O 1
ATOM 835 N N . THR A 1 104 ? -15.310 3.414 -8.173 1.00 85.19 104 THR A N 1
ATOM 836 C CA . THR A 1 104 ? -16.007 2.271 -8.752 1.00 85.19 104 THR A CA 1
ATOM 837 C C . THR A 1 104 ? -16.242 1.211 -7.673 1.00 85.19 104 THR A C 1
ATOM 839 O O . THR A 1 104 ? -15.588 1.200 -6.633 1.00 85.19 104 THR A O 1
ATOM 842 N N . ASN A 1 105 ? -17.191 0.307 -7.908 1.00 84.06 105 ASN A N 1
ATOM 843 C CA . ASN A 1 105 ? -17.390 -0.870 -7.058 1.00 84.06 105 ASN A CA 1
ATOM 844 C C . ASN A 1 105 ? -16.913 -2.143 -7.776 1.00 84.06 105 ASN A C 1
ATOM 846 O O . ASN A 1 105 ? -17.504 -3.214 -7.618 1.00 84.06 105 ASN A O 1
ATOM 850 N N . GLU A 1 106 ? -15.909 -2.010 -8.647 1.00 87.00 106 GLU A N 1
ATOM 851 C CA . GLU A 1 106 ? -15.400 -3.133 -9.423 1.00 87.00 106 GLU A CA 1
ATOM 852 C C . GLU A 1 106 ? -14.576 -4.072 -8.532 1.00 87.00 106 GLU A C 1
ATOM 854 O O . GLU A 1 106 ? -13.684 -3.628 -7.806 1.00 87.00 106 GLU A O 1
ATOM 859 N N . PRO A 1 107 ? -14.863 -5.386 -8.539 1.00 91.38 107 PRO A N 1
ATOM 860 C CA . PRO A 1 107 ? -14.064 -6.332 -7.782 1.00 91.38 107 PRO A CA 1
ATOM 861 C C . PRO A 1 107 ? -12.707 -6.535 -8.460 1.00 91.38 107 PRO A C 1
ATOM 863 O O . PRO A 1 107 ? -12.644 -6.757 -9.668 1.00 91.38 107 PRO A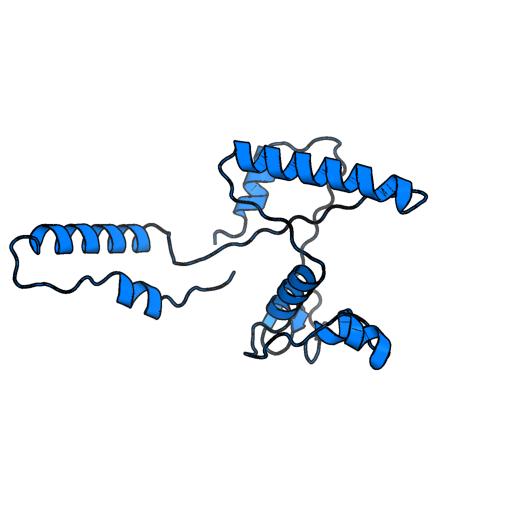 O 1
ATOM 866 N N . PHE A 1 108 ? -11.635 -6.583 -7.669 1.00 95.62 108 PHE A N 1
ATOM 867 C CA . PHE A 1 108 ? -10.317 -6.960 -8.176 1.00 95.62 108 PHE A CA 1
ATOM 868 C C . PHE A 1 108 ? -10.323 -8.417 -8.668 1.00 95.62 108 PHE A C 1
ATOM 870 O O . PHE A 1 108 ? -10.453 -9.353 -7.874 1.00 95.62 108 PHE A O 1
ATOM 877 N N . ARG A 1 109 ? -10.198 -8.608 -9.985 1.00 93.81 109 ARG A N 1
ATOM 878 C CA . ARG A 1 109 ? -10.153 -9.920 -10.648 1.00 93.81 109 ARG A CA 1
ATOM 879 C C . ARG A 1 109 ? -8.765 -10.143 -11.223 1.00 93.81 109 ARG A C 1
ATOM 881 O O . ARG A 1 109 ? -8.439 -9.624 -12.285 1.00 93.81 109 ARG A O 1
ATOM 888 N N . PHE A 1 110 ? -7.955 -10.921 -10.520 1.00 96.00 110 PHE A N 1
ATOM 889 C CA . PHE A 1 110 ? -6.575 -11.153 -10.913 1.00 96.00 110 PHE A CA 1
ATOM 890 C C . PHE A 1 110 ? -6.082 -12.517 -10.449 1.00 96.00 110 PHE A C 1
ATOM 892 O O . PHE A 1 110 ? -6.416 -12.985 -9.362 1.00 96.00 110 PHE A O 1
ATOM 899 N N . SER A 1 111 ? -5.217 -13.115 -11.254 1.00 95.44 111 SER A N 1
ATOM 900 C CA . SER A 1 111 ? -4.347 -14.207 -10.848 1.00 95.44 111 SER A CA 1
ATOM 901 C C . SER A 1 111 ? -3.070 -14.164 -11.684 1.00 95.44 111 SER A C 1
ATOM 903 O O . SER A 1 111 ? -3.060 -13.675 -12.815 1.00 95.44 111 SER A O 1
ATOM 905 N N . PHE A 1 112 ? -1.958 -14.650 -11.130 1.00 95.25 112 PHE A N 1
ATOM 906 C CA . PHE A 1 112 ? -0.662 -14.562 -11.810 1.00 95.25 112 PHE A CA 1
ATOM 907 C C . PHE A 1 112 ? -0.605 -15.374 -13.116 1.00 95.25 112 PHE A C 1
ATOM 909 O O . PHE A 1 112 ? 0.169 -15.026 -14.003 1.00 95.25 112 PHE A O 1
ATOM 916 N N . ASP A 1 113 ? -1.447 -16.396 -13.295 1.00 95.88 113 ASP A N 1
ATOM 917 C CA . ASP A 1 113 ? -1.571 -17.111 -14.572 1.00 95.88 113 ASP A CA 1
ATOM 918 C C . ASP A 1 113 ? -2.161 -16.236 -15.690 1.00 95.88 113 ASP A C 1
ATOM 920 O O . ASP A 1 113 ? -1.810 -16.423 -16.857 1.00 95.88 113 ASP A O 1
ATOM 924 N N . MET A 1 114 ? -2.994 -15.240 -15.362 1.00 95.19 114 MET A N 1
ATOM 925 C CA . MET A 1 114 ? -3.545 -14.323 -16.364 1.00 95.19 114 MET A CA 1
ATOM 926 C C . MET A 1 114 ? -2.451 -13.487 -17.026 1.00 95.19 114 MET A C 1
ATOM 928 O O . MET A 1 114 ? -2.537 -13.239 -18.226 1.00 95.19 114 MET A O 1
ATOM 932 N N . VAL A 1 115 ? -1.398 -13.115 -16.290 1.00 95.31 115 VAL A N 1
ATOM 933 C CA . VAL A 1 115 ? -0.230 -12.392 -16.831 1.00 95.31 115 VAL A CA 1
ATOM 934 C C . VAL A 1 115 ? 0.411 -13.204 -17.957 1.00 95.31 115 VAL A C 1
ATOM 936 O O . VAL A 1 115 ? 0.566 -12.716 -19.074 1.00 95.31 115 VAL A O 1
ATOM 939 N N . ALA A 1 116 ? 0.698 -14.482 -17.698 1.00 91.44 116 ALA A N 1
ATOM 940 C CA . ALA A 1 116 ? 1.299 -15.371 -18.689 1.00 91.44 116 ALA A CA 1
ATOM 941 C C . ALA A 1 116 ? 0.380 -15.628 -19.897 1.00 91.44 116 ALA A C 1
ATOM 943 O O . ALA A 1 116 ? 0.858 -15.739 -21.022 1.00 91.44 116 ALA A O 1
ATOM 944 N N . ARG A 1 117 ? -0.937 -15.725 -19.675 1.00 94.19 117 ARG A N 1
ATOM 945 C CA . ARG A 1 117 ? -1.912 -16.067 -20.725 1.00 94.19 117 ARG A CA 1
ATOM 946 C C . ARG A 1 117 ? -2.301 -14.900 -21.626 1.00 94.19 117 ARG A C 1
ATOM 948 O O . ARG A 1 117 ? -2.633 -15.125 -22.784 1.00 94.19 117 ARG A O 1
ATOM 955 N N . THR A 1 118 ? -2.331 -13.686 -21.089 1.00 94.69 118 THR A N 1
ATOM 956 C CA . THR A 1 118 ? -2.814 -12.494 -21.807 1.00 94.69 118 THR A CA 1
ATOM 957 C C . THR A 1 118 ? -1.682 -11.641 -22.368 1.00 94.69 118 THR A C 1
ATOM 959 O O . THR A 1 118 ? -1.922 -10.830 -23.256 1.00 94.69 118 THR A O 1
ATOM 962 N N . GLY A 1 119 ? -0.459 -11.798 -21.847 1.00 93.56 119 GLY A N 1
ATOM 963 C CA . GLY A 1 119 ? 0.659 -10.899 -22.136 1.00 93.56 119 GLY A CA 1
ATOM 964 C C . GLY A 1 119 ? 0.554 -9.542 -21.430 1.00 93.56 119 GLY A C 1
ATOM 965 O O . GLY A 1 119 ? 1.444 -8.710 -21.590 1.00 93.56 119 GLY A O 1
ATOM 966 N N . LEU A 1 120 ? -0.502 -9.318 -20.641 1.00 95.50 120 LEU A N 1
ATOM 967 C CA . LEU A 1 120 ? -0.654 -8.125 -19.819 1.00 95.50 120 LEU A CA 1
ATOM 968 C C . LEU A 1 120 ? 0.261 -8.193 -18.600 1.00 95.50 120 LEU A C 1
ATOM 970 O O . LEU A 1 120 ? 0.517 -9.258 -18.041 1.00 95.50 120 LEU A O 1
ATOM 974 N N . SER A 1 121 ? 0.713 -7.033 -18.147 1.00 95.88 121 SER A N 1
ATOM 975 C CA . SER A 1 121 ? 1.459 -6.879 -16.907 1.00 95.88 121 SER A CA 1
ATOM 976 C C . SER A 1 121 ? 0.521 -6.762 -15.705 1.00 95.88 121 SER A C 1
ATOM 978 O O . SER A 1 121 ? -0.659 -6.450 -15.828 1.00 95.88 121 SER A O 1
ATOM 980 N N . THR A 1 122 ? 1.060 -6.917 -14.494 1.00 96.31 122 THR A N 1
ATOM 981 C CA . THR A 1 122 ? 0.299 -6.671 -13.257 1.00 96.31 122 THR A CA 1
ATOM 982 C C . THR A 1 122 ? -0.221 -5.236 -13.141 1.00 96.31 122 THR A C 1
ATOM 984 O O . THR A 1 122 ? -1.206 -5.014 -12.441 1.00 96.31 122 THR A O 1
ATOM 987 N N . LYS A 1 123 ? 0.407 -4.268 -13.825 1.00 95.50 123 LYS A N 1
ATOM 988 C CA . LYS A 1 123 ? -0.033 -2.866 -13.833 1.00 95.50 123 LYS A CA 1
ATOM 989 C C . LYS A 1 123 ? -1.362 -2.696 -14.562 1.00 95.50 123 LYS A C 1
ATOM 991 O O . LYS A 1 123 ? -2.187 -1.909 -14.114 1.00 95.50 123 LYS A O 1
ATOM 996 N N . ASP A 1 124 ? -1.588 -3.471 -15.617 1.00 94.50 124 ASP A N 1
ATOM 997 C CA . ASP A 1 124 ? -2.810 -3.400 -16.423 1.00 94.50 124 ASP A CA 1
ATOM 998 C C . ASP A 1 124 ? -4.043 -3.865 -15.632 1.00 94.50 124 ASP A C 1
ATOM 1000 O O . ASP A 1 124 ? -5.141 -3.372 -15.853 1.00 94.50 124 ASP A O 1
ATOM 1004 N N . PHE A 1 125 ? -3.858 -4.761 -14.655 1.00 95.12 125 PHE A N 1
ATOM 1005 C CA . PHE A 1 125 ? -4.939 -5.265 -13.796 1.00 95.12 125 PHE A CA 1
ATOM 1006 C C . PHE A 1 125 ? -5.279 -4.360 -12.608 1.00 95.12 125 PHE A C 1
ATOM 1008 O O . PHE A 1 125 ? -6.301 -4.575 -11.962 1.00 95.12 125 PHE A O 1
ATOM 1015 N N . ILE A 1 126 ? -4.416 -3.399 -12.269 1.00 95.38 126 ILE A N 1
ATOM 1016 C CA . ILE A 1 126 ? -4.655 -2.469 -11.153 1.00 95.38 126 ILE A CA 1
ATOM 1017 C C . ILE A 1 126 ? -4.982 -1.058 -11.635 1.00 95.38 126 ILE A C 1
ATOM 1019 O O . ILE A 1 126 ? -5.529 -0.279 -10.859 1.00 95.38 126 ILE A O 1
ATOM 1023 N N . ALA A 1 127 ? -4.617 -0.714 -12.872 1.00 93.94 127 ALA A N 1
ATOM 1024 C CA . ALA A 1 127 ? -4.792 0.622 -13.413 1.00 93.94 127 ALA A CA 1
ATOM 1025 C C . ALA A 1 127 ? -6.273 1.046 -13.395 1.00 93.94 127 ALA A C 1
ATOM 1027 O O . ALA A 1 127 ? -7.151 0.220 -13.645 1.00 93.94 127 ALA A O 1
ATOM 1028 N N . PRO A 1 128 ? -6.560 2.330 -13.130 1.00 93.19 128 PRO A N 1
ATOM 1029 C CA . PRO A 1 128 ? -7.881 2.879 -13.368 1.00 93.19 128 PRO A CA 1
ATOM 1030 C C . PRO A 1 128 ? -8.136 3.014 -14.868 1.00 93.19 128 PRO A C 1
ATOM 1032 O O . PRO A 1 128 ? -7.206 2.974 -15.676 1.00 93.19 128 PRO A O 1
ATOM 1035 N N . THR A 1 129 ? -9.388 3.283 -15.247 1.00 89.31 129 THR A N 1
ATOM 1036 C CA . THR A 1 129 ? -9.764 3.527 -16.652 1.00 89.31 129 THR A CA 1
ATOM 1037 C C . THR A 1 129 ? -8.891 4.593 -17.320 1.00 89.31 129 THR A C 1
ATOM 1039 O O . THR A 1 129 ? -8.561 4.482 -18.498 1.00 89.31 129 THR A O 1
ATOM 1042 N N . SER A 1 130 ? -8.506 5.634 -16.577 1.00 90.81 130 SER A N 1
ATOM 1043 C CA . SER A 1 130 ? -7.580 6.660 -17.054 1.00 90.81 130 SER A CA 1
ATOM 1044 C C . SER A 1 130 ? -6.961 7.439 -15.902 1.00 90.81 130 SER A C 1
ATOM 1046 O O . SER A 1 130 ? -7.624 7.679 -14.889 1.00 90.81 130 SER A O 1
ATOM 1048 N N . PHE A 1 131 ? -5.745 7.935 -16.127 1.00 92.50 131 PHE A N 1
ATOM 1049 C CA . PHE A 1 131 ? -5.158 9.011 -15.339 1.00 92.50 131 PHE A CA 1
ATOM 1050 C C . PHE A 1 131 ? -5.220 10.340 -16.103 1.00 92.50 131 PHE A C 1
ATOM 1052 O O . PHE A 1 131 ? -4.915 10.386 -17.294 1.00 92.50 131 PHE A O 1
ATOM 1059 N N . ASP A 1 132 ? -5.560 11.424 -15.409 1.00 93.94 132 ASP A N 1
ATOM 1060 C CA . ASP A 1 132 ? -5.511 12.794 -15.932 1.00 93.94 132 ASP A CA 1
ATOM 1061 C C . ASP A 1 132 ? -4.522 13.630 -15.114 1.00 93.94 132 ASP A C 1
ATOM 1063 O O . ASP A 1 132 ? -4.737 13.860 -13.925 1.00 93.94 132 ASP A O 1
ATOM 1067 N N . PHE A 1 133 ? -3.449 14.087 -15.761 1.00 94.31 133 PHE A N 1
ATOM 1068 C CA . PHE A 1 133 ? -2.360 14.864 -15.154 1.00 94.31 133 PHE A CA 1
ATOM 1069 C C . PHE A 1 133 ? -2.336 16.327 -15.618 1.00 94.31 133 PHE A C 1
ATOM 1071 O O . PHE A 1 133 ? -1.302 16.987 -15.540 1.00 94.31 133 PHE A O 1
ATOM 1078 N N . ARG A 1 134 ? -3.447 16.854 -16.151 1.00 92.00 134 ARG A N 1
ATOM 1079 C CA . ARG A 1 134 ? -3.497 18.244 -16.644 1.00 92.00 134 ARG A CA 1
ATOM 1080 C C . ARG A 1 134 ? -3.279 19.285 -15.543 1.00 92.00 134 ARG A C 1
ATOM 1082 O O . ARG A 1 134 ? -2.864 20.403 -15.834 1.00 92.00 134 ARG A O 1
ATOM 1089 N N . GLU A 1 135 ? -3.557 18.938 -14.290 1.00 86.19 135 GLU A N 1
ATOM 1090 C CA . GLU A 1 135 ? -3.308 19.795 -13.133 1.00 86.19 135 GLU A CA 1
ATOM 1091 C C . GLU A 1 135 ? -1.891 19.526 -12.586 1.00 86.19 135 GLU A C 1
ATOM 1093 O O . GLU A 1 135 ? -1.576 18.426 -12.168 1.00 86.19 135 GLU A O 1
ATOM 1098 N N . GLY A 1 136 ? -0.998 20.520 -12.548 1.00 84.38 136 GLY A N 1
ATOM 1099 C CA . GLY A 1 136 ? 0.416 20.274 -12.196 1.00 84.38 136 GLY A CA 1
ATOM 1100 C C . GLY A 1 136 ? 0.686 19.780 -10.762 1.00 84.38 136 GLY A C 1
ATOM 1101 O O . GLY A 1 136 ? 1.780 19.300 -10.482 1.00 84.38 136 GLY A O 1
ATOM 1102 N N . LYS A 1 137 ? -0.279 19.908 -9.841 1.00 87.69 137 LYS A N 1
ATOM 1103 C CA . LYS A 1 137 ? -0.153 19.486 -8.429 1.00 87.69 137 LYS A CA 1
ATOM 1104 C C . LYS A 1 137 ? -1.009 18.268 -8.068 1.00 87.69 137 LYS A C 1
ATOM 1106 O O . LYS A 1 137 ? -0.811 17.686 -7.003 1.00 87.69 137 LYS A O 1
ATOM 1111 N N . CYS A 1 138 ? -1.956 17.908 -8.927 1.00 92.94 138 CYS A N 1
ATOM 1112 C CA . CYS A 1 138 ? -2.973 16.900 -8.659 1.00 92.94 138 CYS A CA 1
ATOM 1113 C C . CYS A 1 138 ? -3.152 16.012 -9.887 1.00 92.94 138 CYS A C 1
ATOM 1115 O O . CYS A 1 138 ? -2.895 16.415 -11.011 1.00 92.94 138 CYS A O 1
ATOM 1117 N N . PHE A 1 139 ? -3.654 14.807 -9.692 1.00 93.62 139 PHE A N 1
ATOM 1118 C CA . PHE A 1 139 ? -4.026 13.922 -10.784 1.00 93.62 139 PHE A CA 1
ATOM 1119 C C . PHE A 1 139 ? -5.424 13.374 -10.540 1.00 93.62 139 PHE A C 1
ATOM 1121 O O . PHE A 1 139 ? -5.870 13.287 -9.394 1.00 93.62 139 PHE A O 1
ATOM 1128 N N . LYS A 1 140 ? -6.134 13.008 -11.607 1.00 93.12 140 LYS A N 1
ATOM 1129 C CA . LYS A 1 140 ? -7.440 12.348 -11.492 1.00 93.12 140 LYS A CA 1
ATOM 1130 C C . LYS A 1 140 ? -7.339 10.888 -11.886 1.00 93.12 140 LYS A C 1
ATOM 1132 O O . LYS A 1 140 ? -6.629 10.548 -12.828 1.00 93.12 140 LYS A O 1
ATOM 1137 N N . MET A 1 141 ? -8.073 10.054 -11.164 1.00 92.75 141 MET A N 1
ATOM 1138 C CA . MET A 1 141 ? -8.329 8.644 -11.447 1.00 92.75 141 MET A CA 1
ATOM 1139 C C . MET A 1 141 ? -9.842 8.472 -11.442 1.00 92.75 141 MET A C 1
ATOM 1141 O O . MET A 1 141 ? -10.463 8.514 -10.378 1.00 92.75 141 MET A O 1
ATOM 1145 N N . GLY A 1 142 ? -10.455 8.410 -12.625 1.00 88.06 142 GLY A N 1
ATOM 1146 C CA . GLY A 1 142 ? -11.912 8.510 -12.738 1.00 88.06 142 GLY A CA 1
ATOM 1147 C C . GLY A 1 142 ? -12.431 9.805 -12.097 1.00 88.06 142 GLY A C 1
ATOM 1148 O O . GLY A 1 142 ? -12.048 10.908 -12.492 1.00 88.06 142 GLY A O 1
ATOM 1149 N N . ARG A 1 143 ? -13.291 9.677 -11.083 1.00 88.94 143 ARG A N 1
ATOM 1150 C CA . ARG A 1 143 ? -13.846 10.799 -10.299 1.00 88.94 143 ARG A CA 1
ATOM 1151 C C . ARG A 1 143 ? -13.036 11.140 -9.047 1.00 88.94 143 ARG A C 1
ATOM 1153 O O . ARG A 1 143 ? -13.393 12.073 -8.328 1.00 88.94 143 ARG A O 1
ATOM 1160 N N . THR A 1 144 ? -11.967 10.400 -8.772 1.00 90.31 144 THR A N 1
ATOM 1161 C CA . THR A 1 144 ? -11.095 10.616 -7.615 1.00 90.31 144 THR A CA 1
ATOM 1162 C C . THR A 1 144 ? -9.981 11.594 -7.970 1.00 90.31 144 THR A C 1
ATOM 1164 O O . THR A 1 144 ? -9.337 11.445 -9.004 1.00 90.31 144 THR A O 1
ATOM 1167 N N . ILE A 1 145 ? -9.719 12.569 -7.098 1.00 90.88 145 ILE A N 1
ATOM 1168 C CA . ILE A 1 145 ? -8.557 13.463 -7.189 1.00 90.88 145 ILE A CA 1
ATOM 1169 C C . ILE A 1 145 ? -7.505 12.990 -6.184 1.00 90.88 145 ILE A C 1
ATOM 1171 O O . ILE A 1 145 ? -7.815 12.780 -5.012 1.00 90.88 145 ILE A O 1
ATOM 1175 N N . GLY A 1 146 ? -6.272 12.825 -6.649 1.00 89.56 146 GLY A N 1
ATOM 1176 C CA . GLY A 1 146 ? -5.102 12.531 -5.834 1.00 89.56 146 GLY A CA 1
ATOM 1177 C C . GLY A 1 146 ? -4.052 13.632 -5.942 1.00 89.56 146 GLY A C 1
ATOM 1178 O O . GLY A 1 146 ? -3.985 14.361 -6.928 1.00 89.56 146 GLY A O 1
ATOM 1179 N N . ALA A 1 147 ? -3.205 13.727 -4.925 1.00 90.62 147 ALA A N 1
ATOM 1180 C CA . ALA A 1 147 ? -1.989 14.529 -4.933 1.00 90.62 147 ALA A CA 1
ATOM 1181 C C . ALA A 1 147 ? -0.852 13.681 -4.354 1.00 90.62 147 ALA A C 1
ATOM 1183 O O . ALA A 1 147 ? -1.096 12.790 -3.537 1.00 90.62 147 ALA A O 1
ATOM 1184 N N . VAL A 1 148 ? 0.380 13.936 -4.791 1.00 86.44 148 VAL A N 1
ATOM 1185 C CA . VAL A 1 148 ? 1.571 13.244 -4.283 1.00 86.44 148 VAL A CA 1
ATOM 1186 C C . VAL A 1 148 ? 2.502 14.276 -3.670 1.00 86.44 148 VAL A C 1
ATOM 1188 O O . VAL A 1 148 ? 2.834 15.279 -4.298 1.00 86.44 148 VAL A O 1
ATOM 1191 N N . SER A 1 149 ? 2.939 14.017 -2.444 1.00 83.69 149 SER A N 1
ATOM 1192 C CA . SER A 1 149 ? 4.021 14.751 -1.794 1.00 83.69 149 SER A CA 1
ATOM 1193 C C . SER A 1 149 ? 5.192 13.804 -1.572 1.00 83.69 149 SER A C 1
ATOM 1195 O O . SER A 1 149 ? 5.001 12.620 -1.301 1.00 83.69 149 SER A O 1
ATOM 1197 N N . PHE A 1 150 ? 6.406 14.324 -1.712 1.00 84.81 150 PHE A N 1
ATOM 1198 C CA . PHE A 1 150 ? 7.636 13.564 -1.541 1.00 84.81 150 PHE A CA 1
ATOM 1199 C C . PHE A 1 150 ? 8.512 14.247 -0.496 1.00 84.81 150 PHE A C 1
ATOM 1201 O O . PHE A 1 150 ? 8.671 15.467 -0.516 1.00 84.81 150 PHE A O 1
ATOM 1208 N N . LEU A 1 151 ? 9.075 13.445 0.404 1.00 83.19 151 LEU A N 1
ATOM 1209 C CA . LEU A 1 151 ? 10.019 13.877 1.422 1.00 83.19 151 LEU A CA 1
ATOM 1210 C C . LEU A 1 151 ? 11.317 13.092 1.232 1.00 83.19 151 LEU A C 1
ATOM 1212 O O . LEU A 1 151 ? 11.321 11.867 1.338 1.00 83.19 151 LEU A O 1
ATOM 1216 N N . GLN A 1 152 ? 12.413 13.803 0.969 1.00 84.19 152 GLN A N 1
ATOM 1217 C CA . GLN A 1 152 ? 13.751 13.222 0.937 1.00 84.19 152 GLN A CA 1
ATOM 1218 C C . GLN A 1 152 ? 14.467 13.525 2.245 1.00 84.19 152 GLN A C 1
ATOM 1220 O O . GLN A 1 152 ? 14.630 14.686 2.617 1.00 84.19 152 GLN A O 1
ATOM 1225 N N . ILE A 1 153 ? 14.923 12.477 2.923 1.00 82.50 153 ILE A N 1
ATOM 1226 C CA . ILE A 1 153 ? 15.665 12.601 4.173 1.00 82.50 153 ILE A CA 1
ATOM 1227 C C . ILE A 1 153 ? 17.121 12.290 3.851 1.00 82.50 153 ILE A C 1
ATOM 1229 O O . ILE A 1 153 ? 17.466 11.160 3.523 1.00 82.50 153 ILE A O 1
ATOM 1233 N N . LEU A 1 154 ? 17.951 13.331 3.877 1.00 85.56 154 LEU A N 1
ATOM 1234 C CA . LEU A 1 154 ? 19.392 13.230 3.623 1.00 85.56 154 LEU A CA 1
ATOM 1235 C C . LEU A 1 154 ? 20.193 12.999 4.909 1.00 85.56 154 LEU A C 1
ATOM 1237 O O . LEU A 1 154 ? 21.355 12.606 4.852 1.00 85.56 154 LEU A O 1
ATOM 1241 N N . ALA A 1 155 ? 19.584 13.282 6.062 1.00 84.12 155 ALA A N 1
ATOM 1242 C CA . ALA A 1 155 ? 20.208 13.071 7.354 1.00 84.12 155 ALA A CA 1
ATOM 1243 C C . ALA A 1 155 ? 20.293 11.566 7.668 1.00 84.12 155 ALA A C 1
ATOM 1245 O O . ALA A 1 155 ? 19.357 10.830 7.350 1.00 84.12 155 ALA A O 1
ATOM 1246 N N . PRO A 1 156 ? 21.380 11.109 8.317 1.00 75.88 156 PRO A N 1
ATOM 1247 C CA . PRO A 1 156 ? 21.532 9.708 8.709 1.00 75.88 156 PRO A CA 1
ATOM 1248 C C . PRO A 1 156 ? 20.520 9.282 9.782 1.00 75.88 156 PRO A C 1
ATOM 1250 O O . PRO A 1 156 ? 20.244 8.094 9.921 1.00 75.88 156 PRO A O 1
ATOM 1253 N N . GLU A 1 157 ? 19.950 10.243 10.513 1.00 74.94 157 GLU A N 1
ATOM 1254 C CA . GLU A 1 157 ? 18.972 10.020 11.574 1.00 74.94 157 GLU A CA 1
ATOM 1255 C C . GLU A 1 157 ? 17.833 11.042 11.486 1.00 74.94 157 GLU A C 1
ATOM 1257 O O . GLU A 1 157 ? 18.020 12.186 11.060 1.00 74.94 157 GLU A O 1
ATOM 1262 N N . LEU A 1 158 ? 16.641 10.619 11.907 1.00 74.88 158 LEU A N 1
ATOM 1263 C CA . LEU A 1 158 ? 15.454 11.461 12.017 1.00 74.88 158 LEU A CA 1
ATOM 1264 C C . LEU A 1 158 ? 15.150 11.723 13.479 1.00 74.88 158 LEU A C 1
ATOM 1266 O O . LEU A 1 158 ? 15.122 10.800 14.285 1.00 74.88 158 LEU A O 1
ATOM 1270 N N . ASN A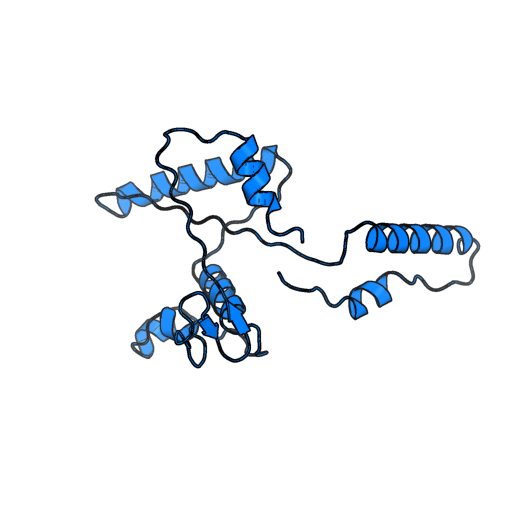 1 159 ? 14.851 12.976 13.801 1.00 79.69 159 ASN A N 1
ATOM 1271 C CA . ASN A 1 159 ? 14.299 13.305 15.104 1.00 79.69 159 ASN A CA 1
ATOM 1272 C C . ASN A 1 159 ? 12.861 12.764 15.199 1.00 79.69 159 ASN A C 1
ATOM 1274 O O . ASN A 1 159 ? 12.039 13.051 14.324 1.00 79.69 159 ASN A O 1
ATOM 1278 N N . ASP A 1 160 ? 12.551 12.051 16.282 1.00 77.94 160 ASP A N 1
ATOM 1279 C CA . ASP A 1 160 ? 11.221 11.516 16.596 1.00 77.94 160 ASP A CA 1
ATOM 1280 C C . ASP A 1 160 ? 10.108 12.561 16.467 1.00 77.94 160 ASP A C 1
ATOM 1282 O O . ASP A 1 160 ? 9.013 12.247 16.005 1.00 77.94 160 ASP A O 1
ATOM 1286 N N . ARG A 1 161 ? 10.394 13.827 16.799 1.00 78.12 161 ARG A N 1
ATOM 1287 C CA . ARG A 1 161 ? 9.434 14.926 16.647 1.00 78.12 161 ARG A CA 1
ATOM 1288 C C . ARG A 1 161 ? 9.054 15.172 15.187 1.00 78.12 161 ARG A C 1
ATOM 1290 O O . ARG A 1 161 ? 7.884 15.370 14.899 1.00 78.12 161 ARG A O 1
ATOM 1297 N N . MET A 1 162 ? 10.010 15.097 14.260 1.00 80.12 162 MET A N 1
ATOM 1298 C CA . MET A 1 162 ? 9.713 15.241 12.829 1.00 80.12 162 MET A CA 1
ATOM 1299 C C . MET A 1 162 ? 8.879 14.071 12.304 1.00 80.12 162 MET A C 1
ATOM 1301 O O . MET A 1 162 ? 7.999 14.274 11.470 1.00 80.12 162 MET A O 1
ATOM 1305 N N . LEU A 1 163 ? 9.143 12.851 12.785 1.00 73.19 163 LEU A N 1
ATOM 1306 C CA . LEU A 1 163 ? 8.351 11.672 12.431 1.00 73.19 163 LEU A CA 1
ATOM 1307 C C . LEU A 1 163 ? 6.925 11.770 12.983 1.00 73.19 163 LEU A C 1
ATOM 1309 O O . LEU A 1 163 ? 5.980 11.465 12.259 1.00 73.19 163 LEU A O 1
ATOM 1313 N N . ALA A 1 164 ? 6.767 12.215 14.231 1.00 76.00 164 ALA A N 1
ATOM 1314 C CA . ALA A 1 164 ? 5.464 12.440 14.847 1.00 76.00 164 ALA A CA 1
ATOM 1315 C C . ALA A 1 164 ? 4.661 13.489 14.069 1.00 76.00 164 ALA A C 1
ATOM 1317 O O . ALA A 1 164 ? 3.573 13.175 13.586 1.00 76.00 164 ALA A O 1
ATOM 1318 N N . ASP A 1 165 ? 5.245 14.670 13.843 1.00 77.12 165 ASP A N 1
ATOM 1319 C CA . ASP A 1 165 ? 4.604 15.757 13.099 1.00 77.12 165 ASP A CA 1
ATOM 1320 C C . ASP A 1 165 ? 4.172 15.276 11.703 1.00 77.12 165 ASP A C 1
ATOM 1322 O O . ASP A 1 165 ? 3.028 15.472 11.298 1.00 77.12 165 ASP A O 1
ATOM 1326 N N . PHE A 1 166 ? 5.043 14.551 10.989 1.00 73.88 166 PHE A N 1
ATOM 1327 C CA . PHE A 1 166 ? 4.729 14.005 9.666 1.00 73.88 166 PHE A CA 1
ATOM 1328 C C . PHE A 1 166 ? 3.570 12.999 9.690 1.00 73.88 166 PHE A C 1
ATOM 1330 O O . PHE A 1 166 ? 2.704 13.020 8.815 1.00 73.88 166 PHE A O 1
ATOM 1337 N N . LEU A 1 167 ? 3.527 12.113 10.687 1.00 71.44 167 LEU A N 1
ATOM 1338 C CA . LEU A 1 167 ? 2.448 11.134 10.826 1.00 71.44 167 LEU A CA 1
ATOM 1339 C C . LEU A 1 167 ? 1.108 11.766 11.238 1.00 71.44 167 LEU A C 1
ATOM 1341 O O . LEU A 1 167 ? 0.067 11.127 11.038 1.00 71.44 167 LEU A O 1
ATOM 1345 N N . GLU A 1 168 ? 1.133 12.973 11.805 1.00 69.44 168 GLU A N 1
ATOM 1346 C CA . GLU A 1 168 ? -0.033 13.727 12.274 1.00 69.44 168 GLU A CA 1
ATOM 1347 C C . GLU A 1 168 ? -0.610 14.705 11.237 1.00 69.44 168 GLU A C 1
ATOM 1349 O O . GLU A 1 168 ? -1.776 15.085 11.381 1.00 69.44 168 GLU A O 1
ATOM 1354 N N . MET A 1 169 ? 0.134 15.042 10.170 1.00 60.66 169 MET A N 1
ATOM 1355 C CA . MET A 1 169 ? -0.242 16.045 9.148 1.00 60.66 169 MET A CA 1
ATOM 1356 C C . MET A 1 169 ? -1.620 15.832 8.478 1.00 60.66 169 MET A C 1
ATOM 1358 O O . MET A 1 169 ? -2.170 16.782 7.928 1.00 60.66 169 MET A O 1
ATOM 1362 N N . ASP A 1 170 ? -2.232 14.647 8.584 1.00 51.66 170 ASP A N 1
ATOM 1363 C CA . ASP A 1 170 ? -3.556 14.317 8.023 1.00 51.66 170 ASP A CA 1
ATOM 1364 C C . ASP A 1 170 ? -4.700 14.327 9.066 1.00 51.66 170 ASP A C 1
ATOM 1366 O O . ASP A 1 170 ? -5.600 13.470 9.030 1.00 51.66 170 ASP A O 1
ATOM 1370 N N . SER A 1 171 ? -4.647 15.224 10.054 1.00 45.53 171 SER A N 1
ATOM 1371 C CA . SER A 1 171 ? -5.687 15.349 11.097 1.00 45.53 171 SER A CA 1
ATOM 1372 C C . SER A 1 171 ? -6.619 16.559 10.935 1.00 45.53 171 SER A C 1
ATOM 1374 O O . SER A 1 171 ? -7.450 16.777 11.813 1.00 45.53 171 SER A O 1
ATOM 1376 N N . ASN A 1 172 ? -6.530 17.297 9.821 1.00 33.81 172 ASN A N 1
ATOM 1377 C CA . ASN A 1 172 ? -7.423 18.423 9.502 1.00 33.81 172 ASN A CA 1
ATOM 1378 C C . ASN A 1 172 ? -8.549 18.034 8.539 1.00 33.81 172 ASN A C 1
ATOM 1380 O O . ASN A 1 172 ? -8.254 17.387 7.508 1.00 33.81 172 ASN A O 1
#

Foldseek 3Di:
DDQDPLVVLLVVLQDDDDPDPCVVVSVVSSVVSVVVCVVPVVSDDDDDDDDDADDDPDPVVGVVVVVVVVVVVCVVCVVVVHDDDDDDPVRVLQVLLCVLQVVDPDHQDDDPVCCVVVVDDSCVSRHAPDWACPDVAWIDRPPDIGGDDDDDDPDPDDDPVVVVCVVCVPVD

Radius of gyration: 22.17 Å; chains: 1; bounding box: 62×37×56 Å

Secondary structure (DSSP, 8-state):
-EE--HHHHHHHH-PPP-SSTTHHHHHHHHHHHHHHHHTT--SEE-----------SSHHHHHHHHHHHHHHHHHHHHHTT-------HHHHHHHHHHHHTTTS-------HHHHHHH---TTTTT--S-EE--STT-EEETTEEE--------SSS--HHHHHHHHHTT--

pLDDT: mean 84.16, std 13.9, range [33.81, 97.12]

Sequence (172 aa):
NQKASLNEFRKRINIPAQEDAFNDIRSEYSGMLQSQLTKGNNGLVKRKYITFGIEADSLRTAKPKLERIETDILNNFKTLGVRTEPLSGYERLKVLHDVFNMDTNEPFRFSFDMVARTGLSTKDFIAPTSFDFREGKCFKMGRTIGAVSFLQILAPELNDRMLADFLEMDSN

Organism: NCBI:txid2763658